Protein AF-A0A6L7LAM2-F1 (afdb_monomer_lite)

Sequence (110 aa):
MKSRQVGFVLMALIAVGIAGLLFRVFAAGSDEVILEGLVQVSPQASDRVLVEGNGFTTELQRLGDSEQGAWFVDDQPVFEPWLQQFWQGVDDLYDAQLISTNPANHERMG

pLDDT: mean 79.33, std 13.45, range [50.81, 95.44]

Radius of gyration: 27.42 Å; chains: 1; bounding box: 63×27×75 Å

Structure (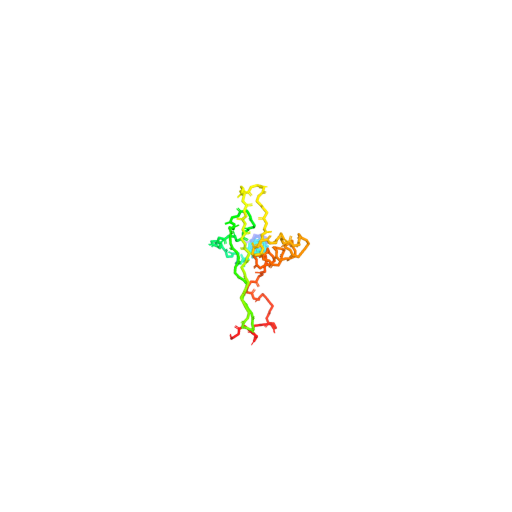mmCIF, N/CA/C/O backbone):
data_AF-A0A6L7LAM2-F1
#
_entry.id   AF-A0A6L7LAM2-F1
#
loop_
_atom_site.group_PDB
_atom_site.id
_atom_site.type_symbol
_atom_site.label_atom_id
_atom_site.label_alt_id
_atom_site.label_comp_id
_atom_site.label_asym_id
_atom_site.label_entity_id
_atom_site.label_seq_id
_atom_site.pdbx_PDB_ins_code
_atom_site.Cartn_x
_atom_site.Cartn_y
_atom_site.Cartn_z
_atom_site.occupancy
_atom_site.B_iso_or_equiv
_atom_site.auth_seq_id
_atom_site.auth_comp_id
_atom_site.auth_asym_id
_atom_site.auth_atom_id
_atom_site.pdbx_PDB_model_num
ATOM 1 N N . MET A 1 1 ? 43.068 2.457 -57.464 1.00 60.22 1 MET A N 1
ATOM 2 C CA . MET A 1 1 ? 41.972 2.483 -56.469 1.00 60.22 1 MET A CA 1
ATOM 3 C C . MET A 1 1 ? 42.574 2.588 -55.066 1.00 60.22 1 MET A C 1
ATOM 5 O O . MET A 1 1 ? 42.476 1.672 -54.269 1.00 60.22 1 MET A O 1
ATOM 9 N N . LYS A 1 2 ? 43.372 3.636 -54.820 1.00 64.44 2 LYS A N 1
ATOM 10 C CA . LYS A 1 2 ? 44.531 3.565 -53.912 1.00 64.44 2 LYS A CA 1
ATOM 11 C C . LYS A 1 2 ? 44.344 4.496 -52.707 1.00 64.44 2 LYS A C 1
ATOM 13 O O . LYS A 1 2 ? 44.203 5.701 -52.881 1.00 64.44 2 LYS A O 1
ATOM 18 N N . SER A 1 3 ? 44.366 3.934 -51.502 1.00 64.94 3 SER A N 1
ATOM 19 C CA . SER A 1 3 ? 44.415 4.602 -50.188 1.00 64.94 3 SER A CA 1
ATOM 20 C C . SER A 1 3 ? 43.213 5.477 -49.780 1.00 64.94 3 SER A C 1
ATOM 22 O O . SER A 1 3 ? 42.568 5.178 -48.779 1.00 64.94 3 SER A O 1
ATOM 24 N N . ARG A 1 4 ? 42.830 6.506 -50.550 1.00 73.81 4 ARG A N 1
ATOM 25 C CA . ARG A 1 4 ? 41.793 7.471 -50.113 1.00 73.81 4 ARG A CA 1
ATOM 26 C C . ARG A 1 4 ? 40.402 6.847 -49.984 1.00 73.81 4 ARG A C 1
ATOM 28 O O . ARG A 1 4 ? 39.717 7.099 -49.004 1.00 73.81 4 ARG A O 1
ATOM 35 N N . GLN A 1 5 ? 40.006 5.995 -50.932 1.00 77.94 5 GLN A N 1
ATOM 36 C CA . GLN A 1 5 ? 38.724 5.275 -50.871 1.00 77.94 5 GLN A CA 1
ATOM 37 C C . GLN A 1 5 ? 38.667 4.300 -49.688 1.00 77.94 5 GLN A C 1
ATOM 39 O O . GLN A 1 5 ? 37.637 4.199 -49.034 1.00 77.94 5 GLN A O 1
ATOM 44 N N . VAL A 1 6 ? 39.785 3.645 -49.364 1.00 82.12 6 VAL A N 1
ATOM 45 C CA . VAL A 1 6 ? 39.882 2.744 -48.206 1.00 82.12 6 VAL A CA 1
ATOM 46 C C . VAL A 1 6 ? 39.749 3.531 -46.900 1.00 82.12 6 VAL A C 1
ATOM 48 O O . VAL A 1 6 ? 39.035 3.094 -46.006 1.00 82.12 6 VAL A O 1
ATOM 51 N N . GLY A 1 7 ? 40.348 4.724 -46.815 1.00 81.38 7 GLY A N 1
ATOM 52 C CA . GLY A 1 7 ? 40.200 5.613 -45.658 1.00 81.38 7 GLY A CA 1
ATOM 53 C C . GLY A 1 7 ? 38.757 6.071 -45.422 1.00 81.38 7 GLY A C 1
ATOM 54 O O . GLY A 1 7 ? 38.294 6.056 -44.286 1.00 81.38 7 GLY A O 1
ATOM 55 N N . PHE A 1 8 ? 38.016 6.406 -46.484 1.00 89.56 8 PHE A N 1
ATOM 56 C CA . PHE A 1 8 ? 36.592 6.749 -46.364 1.00 89.56 8 PHE A CA 1
ATOM 57 C C . PHE A 1 8 ? 35.743 5.565 -45.894 1.00 89.56 8 PHE A C 1
ATOM 59 O O . PHE A 1 8 ? 34.887 5.739 -45.030 1.00 89.56 8 PHE A O 1
ATOM 66 N N . VAL A 1 9 ? 36.005 4.362 -46.412 1.00 88.81 9 VAL A N 1
ATOM 67 C CA . VAL A 1 9 ? 35.303 3.144 -45.976 1.00 88.81 9 VAL A CA 1
ATOM 68 C C . VAL A 1 9 ? 35.622 2.825 -44.513 1.00 88.81 9 VAL A C 1
ATOM 70 O O . VAL A 1 9 ? 34.717 2.505 -43.747 1.00 88.81 9 VAL A O 1
ATOM 73 N N . LEU A 1 10 ? 36.881 2.975 -44.097 1.00 90.25 10 LEU A N 1
ATOM 74 C CA . LEU A 1 10 ? 37.292 2.752 -42.711 1.00 90.25 10 LEU A CA 1
ATOM 75 C C . LEU A 1 10 ? 36.609 3.742 -41.754 1.00 90.25 10 LEU A C 1
ATOM 77 O O . LEU A 1 10 ? 36.082 3.333 -40.724 1.00 90.25 10 LEU A O 1
ATOM 81 N N . MET A 1 11 ? 36.560 5.027 -42.116 1.00 92.62 11 MET A N 1
ATOM 82 C CA . MET A 1 11 ? 35.877 6.052 -41.318 1.00 92.62 11 MET A CA 1
ATOM 83 C C . MET A 1 11 ? 34.372 5.796 -41.222 1.00 92.62 11 MET A C 1
ATOM 85 O O . MET A 1 11 ? 33.798 5.964 -40.149 1.00 92.62 11 MET A O 1
ATOM 89 N N . ALA A 1 12 ? 33.741 5.342 -42.307 1.00 94.25 12 ALA A N 1
ATOM 90 C CA . ALA A 1 12 ? 32.331 4.966 -42.290 1.00 94.25 12 ALA A CA 1
ATOM 91 C C . ALA A 1 12 ? 32.072 3.776 -41.349 1.00 94.25 12 ALA A C 1
ATOM 93 O O . ALA A 1 12 ? 31.133 3.819 -40.558 1.00 94.25 12 ALA A O 1
ATOM 94 N N . LEU A 1 13 ? 32.928 2.749 -41.371 1.00 93.31 13 LEU A N 1
ATOM 95 C CA . LEU A 1 13 ? 32.805 1.593 -40.475 1.00 93.31 13 LEU A CA 1
ATOM 96 C C . LEU A 1 13 ? 32.996 1.972 -39.003 1.00 93.31 13 LEU A C 1
ATOM 98 O O . LEU A 1 13 ? 32.230 1.520 -38.153 1.00 93.31 13 LEU A O 1
ATOM 102 N N . ILE A 1 14 ? 33.971 2.832 -38.701 1.00 93.44 14 ILE A N 1
ATOM 103 C CA . ILE A 1 14 ? 34.188 3.346 -37.341 1.00 93.44 14 ILE A CA 1
ATOM 104 C C . ILE A 1 14 ? 32.970 4.151 -36.877 1.00 93.44 14 ILE A C 1
ATOM 106 O O . ILE A 1 14 ? 32.490 3.942 -35.765 1.00 93.44 14 ILE A O 1
ATOM 110 N N . ALA A 1 15 ? 32.431 5.025 -37.731 1.00 95.44 15 ALA A N 1
ATOM 111 C CA . ALA A 1 15 ? 31.254 5.825 -37.405 1.00 95.44 15 ALA A CA 1
ATOM 112 C C . ALA A 1 15 ? 30.023 4.951 -37.121 1.00 95.44 15 ALA A C 1
ATOM 114 O O . A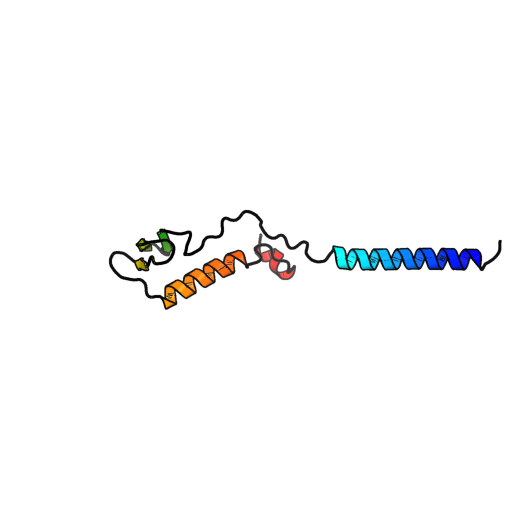LA A 1 15 ? 29.325 5.189 -36.137 1.00 95.44 15 ALA A O 1
ATOM 115 N N . VAL A 1 16 ? 29.788 3.907 -37.924 1.00 94.75 16 VAL A N 1
ATOM 116 C CA . VAL A 1 16 ? 28.699 2.942 -37.691 1.00 94.75 16 VAL A CA 1
ATOM 117 C C . VAL A 1 16 ? 28.914 2.172 -36.386 1.00 94.75 16 VAL A C 1
ATOM 119 O O . VAL A 1 16 ? 27.967 1.996 -35.622 1.00 94.75 16 VAL A O 1
ATOM 122 N N . GLY A 1 17 ? 30.152 1.765 -36.089 1.00 92.25 17 GLY A N 1
ATOM 123 C CA . GLY A 1 17 ? 30.490 1.090 -34.833 1.00 92.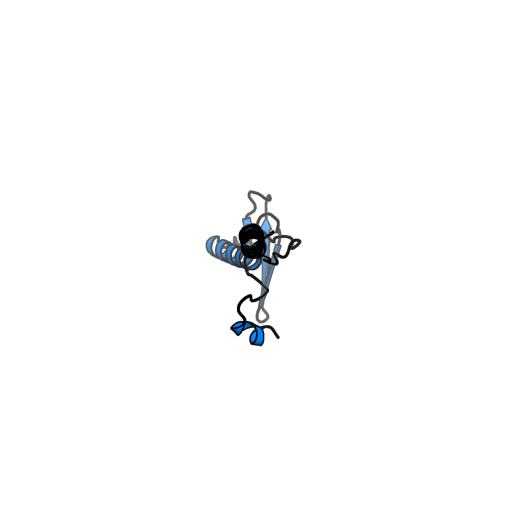25 17 GLY A CA 1
ATOM 124 C C . GLY A 1 17 ? 30.231 1.962 -33.602 1.00 92.25 17 GLY A C 1
ATOM 125 O O . GLY A 1 17 ? 29.617 1.503 -32.640 1.00 92.25 17 GLY A O 1
ATOM 126 N N . ILE A 1 18 ? 30.634 3.235 -33.650 1.00 94.75 18 ILE A N 1
ATOM 127 C CA . ILE A 1 18 ? 30.383 4.201 -32.569 1.00 94.75 18 ILE A CA 1
ATOM 128 C C . ILE A 1 18 ? 28.882 4.478 -32.434 1.00 94.75 18 ILE A C 1
ATOM 130 O O . ILE A 1 18 ? 28.362 4.452 -31.322 1.00 94.75 18 ILE A O 1
ATOM 134 N N . ALA A 1 19 ? 28.171 4.689 -33.544 1.00 93.75 19 ALA A N 1
ATOM 135 C CA . ALA A 1 19 ? 26.728 4.919 -33.529 1.00 93.75 19 ALA A CA 1
ATOM 136 C C . ALA A 1 19 ? 25.965 3.726 -32.934 1.00 93.75 19 ALA A C 1
ATOM 138 O O . ALA A 1 19 ? 25.071 3.921 -32.115 1.00 93.75 19 ALA A O 1
ATOM 139 N N . GLY A 1 20 ? 26.355 2.495 -33.279 1.00 89.69 20 GLY A N 1
ATOM 140 C CA . GLY A 1 20 ? 25.773 1.282 -32.704 1.00 89.69 20 GLY A CA 1
ATOM 141 C C . GLY A 1 20 ? 26.055 1.135 -31.208 1.00 89.69 20 GLY A C 1
ATOM 142 O O . GLY A 1 20 ? 25.178 0.716 -30.456 1.00 89.69 20 GLY A O 1
ATOM 143 N N . LEU A 1 21 ? 27.250 1.522 -30.751 1.00 87.31 21 LEU A N 1
ATOM 144 C CA . LEU A 1 21 ? 27.609 1.468 -29.333 1.00 87.31 21 LEU A CA 1
ATOM 145 C C . LEU A 1 21 ? 26.852 2.523 -28.520 1.00 87.31 21 LEU A C 1
ATOM 147 O O . LEU A 1 21 ? 26.324 2.203 -27.459 1.00 87.31 21 LEU A O 1
ATOM 151 N N . LEU A 1 22 ? 26.723 3.742 -29.049 1.00 87.38 22 LEU A N 1
ATOM 152 C CA . LEU A 1 22 ? 25.883 4.785 -28.460 1.00 87.38 22 LEU A CA 1
ATOM 153 C C . LEU A 1 22 ? 24.417 4.350 -28.407 1.00 87.38 22 LEU A C 1
ATOM 155 O O . LEU A 1 22 ? 23.800 4.432 -27.350 1.00 87.38 22 LEU A O 1
ATOM 159 N N . PHE A 1 23 ? 23.882 3.813 -29.507 1.00 86.44 23 PHE A N 1
ATOM 160 C CA . PHE A 1 23 ? 22.518 3.290 -29.551 1.00 86.44 23 PHE A CA 1
ATOM 161 C C . PHE A 1 23 ? 22.302 2.191 -28.508 1.00 86.44 23 PHE A C 1
ATOM 163 O O . PHE A 1 23 ? 21.306 2.217 -27.798 1.00 86.44 23 PHE A O 1
ATOM 170 N N . ARG A 1 24 ? 23.259 1.268 -28.353 1.00 80.31 24 ARG A N 1
ATOM 171 C CA . ARG A 1 24 ? 23.197 0.214 -27.334 1.00 80.31 24 ARG A CA 1
ATOM 172 C C . ARG A 1 24 ? 23.189 0.773 -25.912 1.00 80.31 24 ARG A C 1
ATOM 174 O O . ARG A 1 24 ? 22.470 0.239 -25.081 1.00 80.31 24 ARG A O 1
ATOM 181 N N . VAL A 1 25 ? 23.970 1.814 -25.624 1.00 80.00 25 VAL A N 1
ATOM 182 C CA . VAL A 1 25 ? 23.990 2.449 -24.294 1.00 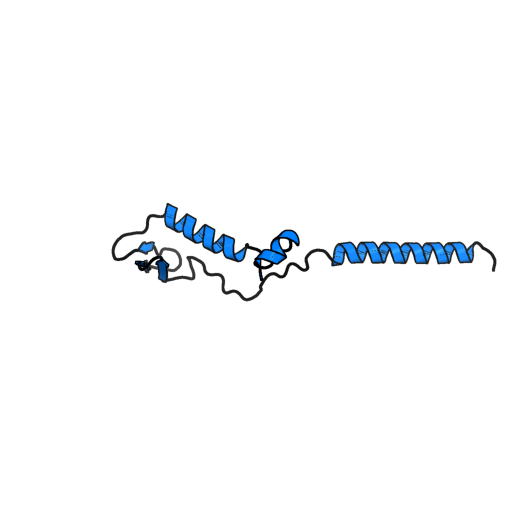80.00 25 VAL A CA 1
ATOM 183 C C . VAL A 1 25 ? 22.654 3.127 -23.987 1.00 80.00 25 VAL A C 1
ATOM 185 O O . VAL A 1 25 ? 22.159 2.986 -22.876 1.00 80.00 25 VAL A O 1
ATOM 188 N N . PHE A 1 26 ? 22.037 3.798 -24.965 1.00 75.75 26 PHE A N 1
ATOM 189 C CA . PHE A 1 26 ? 20.701 4.380 -24.787 1.00 75.75 26 PHE A CA 1
ATOM 190 C C . PHE A 1 26 ? 19.593 3.319 -24.713 1.00 75.75 26 PHE A C 1
ATOM 192 O O . PHE A 1 26 ? 18.674 3.466 -23.919 1.00 75.75 26 PHE A O 1
ATOM 199 N N . ALA A 1 27 ? 19.685 2.245 -25.501 1.00 69.19 27 ALA A N 1
ATOM 200 C CA . ALA A 1 27 ? 18.704 1.159 -25.508 1.00 69.19 27 ALA A CA 1
ATOM 201 C C . ALA A 1 27 ? 18.804 0.240 -24.278 1.00 69.19 27 ALA A C 1
ATOM 203 O O . ALA A 1 27 ? 17.827 -0.406 -23.932 1.00 69.19 27 ALA A O 1
ATOM 204 N N . ALA A 1 28 ? 19.966 0.175 -23.620 1.00 65.12 28 ALA A N 1
ATOM 205 C CA . ALA A 1 28 ? 20.150 -0.549 -22.360 1.00 65.12 28 ALA A CA 1
ATOM 206 C C . ALA A 1 28 ? 19.689 0.254 -21.126 1.00 65.12 28 ALA A C 1
ATOM 208 O O . ALA A 1 28 ? 19.844 -0.210 -19.997 1.00 65.12 28 ALA A O 1
ATOM 209 N N . GLY A 1 29 ? 19.159 1.466 -21.322 1.00 51.44 29 GLY A N 1
ATOM 210 C CA . GLY A 1 29 ? 18.477 2.206 -20.271 1.00 51.44 29 GLY A CA 1
ATOM 211 C C . GLY A 1 29 ? 17.142 1.538 -19.953 1.00 51.44 29 GLY A C 1
ATOM 212 O O . GLY A 1 29 ? 16.278 1.480 -20.818 1.00 51.44 29 GLY A O 1
ATOM 213 N N . SER A 1 30 ? 17.021 1.058 -18.714 1.00 51.72 30 SER A N 1
ATOM 214 C CA . SER A 1 30 ? 15.809 0.546 -18.065 1.00 51.72 30 SER A CA 1
ATOM 215 C C . SER A 1 30 ? 15.173 -0.718 -18.660 1.00 51.72 30 SER A C 1
ATOM 217 O O . SER A 1 30 ? 13.984 -0.717 -18.965 1.00 51.72 30 SER A O 1
ATOM 219 N N . ASP A 1 31 ? 15.892 -1.848 -18.644 1.00 51.53 31 ASP A N 1
ATOM 220 C CA . ASP A 1 31 ? 15.236 -3.133 -18.311 1.00 51.53 31 ASP A CA 1
ATOM 221 C C . ASP A 1 31 ? 14.906 -3.124 -16.804 1.00 51.53 31 ASP A C 1
ATOM 223 O O . ASP A 1 31 ? 15.373 -3.935 -16.002 1.00 51.53 31 ASP A O 1
ATOM 227 N N . GLU A 1 32 ? 14.167 -2.105 -16.380 1.00 52.41 32 GLU A N 1
ATOM 228 C CA . GLU A 1 32 ? 13.597 -2.056 -15.052 1.00 52.41 32 GLU A CA 1
ATOM 229 C C . GLU A 1 32 ? 12.393 -2.982 -15.134 1.00 52.41 32 GLU A C 1
ATOM 231 O O . GLU A 1 32 ? 11.412 -2.690 -15.816 1.00 52.41 32 GLU A O 1
ATOM 236 N N . VAL A 1 33 ? 12.524 -4.172 -14.546 1.00 50.81 33 VAL A N 1
ATOM 237 C CA . VAL A 1 33 ? 11.428 -5.138 -14.447 1.00 50.81 33 VAL A CA 1
ATOM 238 C C . VAL A 1 33 ? 10.403 -4.540 -13.489 1.00 50.81 33 VAL A C 1
ATOM 240 O O . VAL A 1 33 ? 10.386 -4.845 -12.298 1.00 50.81 33 VAL A O 1
ATOM 243 N N . ILE A 1 34 ? 9.585 -3.626 -14.004 1.00 54.31 34 ILE A N 1
ATOM 244 C CA . ILE A 1 34 ? 8.392 -3.150 -13.325 1.00 54.31 34 ILE A CA 1
ATOM 245 C C . ILE A 1 34 ? 7.408 -4.312 -13.404 1.00 54.31 34 ILE A C 1
ATOM 247 O O . ILE A 1 34 ? 7.055 -4.784 -14.485 1.00 54.31 34 ILE A O 1
ATOM 251 N N . LEU A 1 35 ? 7.022 -4.833 -12.244 1.00 53.81 35 LEU A N 1
ATOM 252 C CA . LEU A 1 35 ? 6.020 -5.885 -12.135 1.00 53.81 35 LEU A CA 1
ATOM 253 C C . LEU A 1 35 ? 4.654 -5.306 -12.530 1.00 53.81 35 LEU A C 1
ATOM 255 O O . LEU A 1 35 ? 3.891 -4.834 -11.690 1.00 53.81 35 LEU A O 1
ATOM 259 N N . GLU A 1 36 ? 4.346 -5.318 -13.825 1.00 52.31 36 GLU A N 1
ATOM 260 C CA . GLU A 1 36 ? 3.032 -4.940 -14.338 1.00 52.31 36 GLU A CA 1
ATOM 261 C C . GLU A 1 36 ? 1.998 -6.020 -13.971 1.00 52.31 36 GLU A C 1
ATOM 263 O O . GLU A 1 36 ? 2.180 -7.204 -14.259 1.00 52.31 36 GLU A O 1
ATOM 268 N N . GLY A 1 37 ? 0.899 -5.619 -13.322 1.00 55.69 37 GLY A N 1
ATOM 269 C CA . GLY A 1 37 ? -0.221 -6.511 -12.987 1.00 55.69 37 GLY A CA 1
ATOM 270 C C . GLY A 1 37 ? -0.448 -6.779 -11.497 1.00 55.69 37 GLY A C 1
ATOM 271 O O . GLY A 1 37 ? -1.379 -7.509 -11.154 1.00 55.69 37 GLY A O 1
ATOM 272 N N . LEU A 1 38 ? 0.333 -6.174 -10.599 1.00 58.81 38 LEU A N 1
ATOM 273 C CA . LEU A 1 38 ? -0.066 -6.074 -9.196 1.00 58.81 38 LEU A CA 1
ATOM 274 C C . LEU A 1 38 ? -1.264 -5.120 -9.099 1.00 58.81 38 LEU A C 1
ATOM 276 O O . LEU A 1 38 ? -1.161 -3.945 -9.445 1.00 58.81 38 LEU A O 1
ATOM 280 N N . VAL A 1 39 ? -2.412 -5.623 -8.636 1.00 66.62 39 VAL A N 1
ATOM 281 C CA . VAL A 1 39 ? -3.513 -4.752 -8.208 1.00 66.62 39 VAL A CA 1
ATOM 282 C C . VAL A 1 39 ? -2.976 -3.930 -7.040 1.00 66.62 39 VAL A C 1
ATOM 284 O O . VAL A 1 39 ? -2.684 -4.485 -5.979 1.00 66.62 39 VAL A O 1
ATOM 287 N N . GLN A 1 40 ? -2.775 -2.632 -7.269 1.00 68.88 40 GLN A N 1
ATOM 288 C CA . GLN A 1 40 ? -2.291 -1.714 -6.246 1.00 68.88 40 GLN A CA 1
ATOM 289 C C . GLN A 1 40 ? -3.321 -1.650 -5.119 1.00 68.88 40 GLN A C 1
ATOM 291 O O . GLN A 1 40 ? -4.467 -1.243 -5.319 1.00 68.88 40 GLN A O 1
ATOM 296 N N . VAL A 1 41 ? -2.915 -2.097 -3.937 1.00 81.31 41 VAL A N 1
ATOM 297 C CA . VAL A 1 41 ? -3.701 -1.984 -2.718 1.00 81.31 41 VAL A CA 1
ATOM 298 C C . VAL A 1 41 ? -3.621 -0.526 -2.286 1.00 81.31 41 VAL A C 1
ATOM 300 O O . VAL A 1 41 ? -2.551 -0.027 -1.953 1.00 81.31 41 VAL A O 1
ATOM 303 N N . SER A 1 42 ? -4.760 0.160 -2.313 1.00 82.25 42 SER A N 1
ATOM 304 C CA . SER A 1 42 ? -4.875 1.564 -1.924 1.00 82.25 42 SER A CA 1
ATOM 305 C C . SER A 1 42 ? -5.968 1.748 -0.871 1.00 82.25 42 SER A C 1
ATOM 307 O O . SER A 1 42 ? -6.900 0.933 -0.799 1.00 82.25 42 SER A O 1
ATOM 309 N N . PRO A 1 43 ? -5.915 2.829 -0.074 1.00 83.12 43 PRO A N 1
ATOM 310 C CA . PRO A 1 43 ? -6.965 3.138 0.891 1.00 83.12 43 PRO A CA 1
ATOM 311 C C . PRO A 1 43 ? -8.346 3.316 0.245 1.00 83.12 43 PRO A C 1
ATOM 313 O O . PRO A 1 43 ? -9.356 3.026 0.881 1.00 83.12 43 PRO A O 1
ATOM 316 N N . GLN A 1 44 ? -8.413 3.778 -1.008 1.00 82.94 44 GLN A N 1
ATOM 317 C CA . GLN A 1 44 ? -9.675 3.990 -1.725 1.00 82.94 44 GLN A CA 1
ATOM 318 C C . GLN A 1 44 ? -10.277 2.687 -2.258 1.00 82.94 44 GLN A C 1
ATOM 320 O O . GLN A 1 44 ? -11.498 2.593 -2.354 1.00 82.94 44 GLN A O 1
ATOM 325 N N . ALA A 1 45 ? -9.435 1.703 -2.585 1.00 82.06 45 ALA A N 1
ATOM 326 C CA . ALA A 1 45 ? -9.842 0.399 -3.109 1.00 82.06 45 ALA A CA 1
ATOM 327 C C . ALA A 1 45 ? -10.014 -0.678 -2.021 1.00 82.06 45 ALA A C 1
ATOM 329 O O . ALA A 1 45 ? -10.343 -1.819 -2.344 1.00 82.06 45 ALA A O 1
ATOM 330 N N . SER A 1 46 ? -9.772 -0.336 -0.750 1.00 86.62 46 SER A N 1
ATOM 331 C CA . SER A 1 46 ? -9.800 -1.275 0.373 1.00 86.62 46 SER A CA 1
ATOM 332 C C . SER A 1 46 ? -10.903 -0.926 1.369 1.00 86.62 46 SER A C 1
ATOM 334 O O . SER A 1 46 ? -10.945 0.187 1.891 1.00 86.62 46 SER A O 1
ATOM 336 N N . ASP A 1 47 ? -11.736 -1.914 1.696 1.00 89.06 47 ASP A N 1
ATOM 337 C CA . ASP A 1 47 ? -12.795 -1.778 2.709 1.00 89.06 47 ASP A CA 1
ATOM 338 C C . ASP A 1 47 ? -12.407 -2.392 4.063 1.00 89.06 47 ASP A C 1
ATOM 340 O O . ASP A 1 47 ? -13.005 -2.088 5.096 1.00 89.06 47 ASP A O 1
ATOM 344 N N . ARG A 1 48 ? -11.406 -3.281 4.071 1.00 90.06 48 ARG A N 1
ATOM 345 C CA . ARG A 1 48 ? -10.989 -4.043 5.252 1.00 90.06 48 ARG A CA 1
ATOM 346 C C . ARG A 1 48 ? -9.496 -4.346 5.213 1.00 90.06 48 ARG A C 1
ATOM 348 O O . ARG A 1 48 ? -8.986 -4.787 4.186 1.00 90.06 48 ARG A O 1
ATOM 355 N N . VAL A 1 49 ? -8.822 -4.177 6.348 1.00 90.94 49 VAL A N 1
ATOM 356 C CA . VAL A 1 49 ? -7.418 -4.567 6.550 1.00 90.94 49 VAL A CA 1
ATOM 357 C C . VAL A 1 49 ? -7.331 -5.453 7.787 1.00 90.94 49 VAL A C 1
ATOM 359 O O . VAL A 1 49 ? -7.810 -5.083 8.855 1.00 90.94 49 VAL A O 1
ATOM 362 N N . LEU A 1 50 ? -6.717 -6.626 7.648 1.00 92.50 50 LEU A N 1
ATOM 363 C CA . LEU A 1 50 ? -6.440 -7.531 8.760 1.00 92.50 50 LEU A CA 1
ATOM 364 C C . LEU A 1 50 ? -4.954 -7.439 9.110 1.00 92.50 50 LEU A C 1
ATOM 366 O O . LEU A 1 50 ? -4.100 -7.663 8.255 1.00 92.50 50 LEU A O 1
ATOM 370 N N . VAL A 1 51 ? -4.650 -7.104 10.359 1.00 89.19 51 VAL A N 1
ATOM 371 C CA . VAL A 1 51 ? -3.287 -7.010 10.884 1.00 89.19 51 VAL A CA 1
ATOM 372 C C . VAL A 1 51 ? -3.063 -8.185 11.824 1.00 89.19 51 VAL A C 1
ATOM 374 O O . VAL A 1 51 ? -3.691 -8.265 12.879 1.00 89.19 51 VAL A O 1
ATOM 377 N N .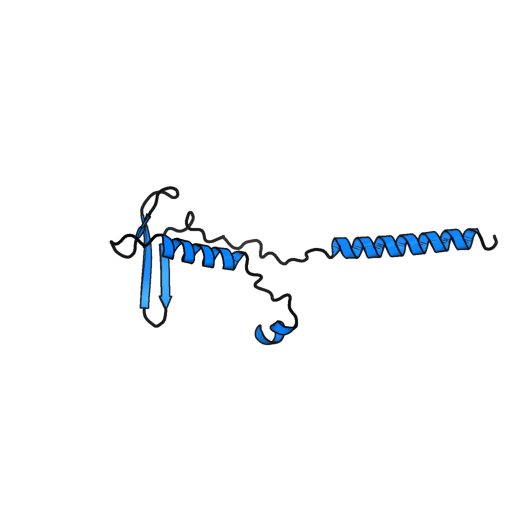 GLU A 1 52 ? -2.167 -9.094 11.446 1.00 92.25 52 GLU A N 1
ATOM 378 C CA . GLU A 1 52 ? -1.813 -10.276 12.236 1.00 92.25 52 GLU A CA 1
ATOM 379 C C . GLU A 1 52 ? -0.337 -10.232 12.642 1.00 92.25 52 GLU A C 1
ATOM 381 O O . GLU A 1 52 ? 0.545 -10.001 11.814 1.00 92.25 52 GLU A O 1
ATOM 386 N N . GLY A 1 53 ? -0.042 -10.474 13.920 1.00 88.00 53 GLY A N 1
ATOM 387 C CA . GLY A 1 53 ? 1.333 -10.526 14.411 1.00 88.00 53 GLY A CA 1
ATOM 388 C C . GLY A 1 53 ? 1.447 -11.100 15.818 1.00 88.00 53 GLY A C 1
ATOM 389 O O . GLY A 1 53 ? 0.678 -10.747 16.705 1.00 88.00 53 GLY A O 1
ATOM 390 N N . ASN A 1 54 ? 2.428 -11.982 16.047 1.00 86.56 54 ASN A N 1
ATOM 391 C CA . ASN A 1 54 ? 2.765 -12.545 17.367 1.00 86.56 54 ASN A CA 1
ATOM 392 C C . ASN A 1 54 ? 1.566 -13.106 18.167 1.00 86.56 54 ASN A C 1
ATOM 394 O O . ASN A 1 54 ? 1.536 -13.009 19.392 1.00 86.56 54 ASN A O 1
ATOM 398 N N . GLY A 1 55 ? 0.58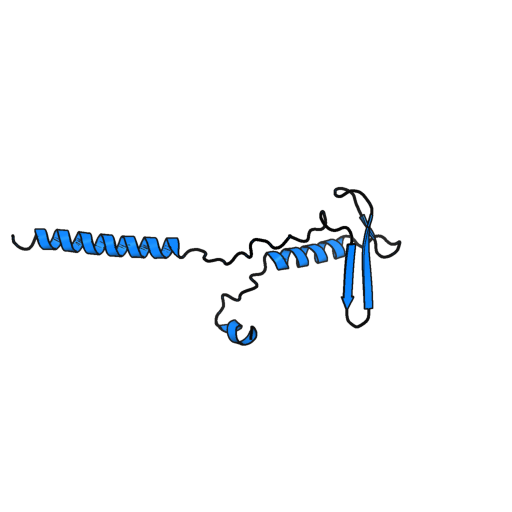1 -13.693 17.479 1.00 89.44 55 GLY A N 1
ATOM 399 C CA . GLY A 1 55 ? -0.632 -14.246 18.097 1.00 89.44 55 GLY A CA 1
ATOM 400 C C . GLY A 1 55 ? -1.746 -13.228 18.368 1.00 89.44 55 GLY A C 1
ATOM 401 O O . GLY A 1 55 ? -2.761 -13.595 18.953 1.00 89.44 55 GLY A O 1
ATOM 402 N N . PHE A 1 56 ? -1.578 -11.978 17.938 1.00 87.00 56 PHE A N 1
ATOM 403 C CA . PHE A 1 56 ? -2.612 -10.951 17.949 1.00 87.00 56 PHE A CA 1
ATOM 404 C C . PHE A 1 56 ? -3.150 -10.735 16.539 1.00 87.00 56 PHE A C 1
ATOM 406 O O . PHE A 1 56 ? -2.389 -10.722 15.571 1.00 87.00 56 PHE A O 1
ATOM 413 N N . THR A 1 57 ? -4.458 -10.521 16.457 1.00 90.81 57 THR A N 1
ATOM 414 C CA . THR A 1 57 ? -5.159 -10.180 15.224 1.00 90.81 57 THR A CA 1
ATOM 415 C C . THR A 1 57 ? -6.028 -8.962 15.500 1.00 90.81 57 THR A C 1
ATOM 417 O O . THR A 1 57 ? -6.786 -8.945 16.470 1.00 90.81 57 THR A O 1
ATOM 420 N N . THR A 1 58 ? -5.915 -7.949 14.651 1.00 91.44 58 THR A N 1
ATOM 421 C CA . THR A 1 58 ? -6.738 -6.740 14.683 1.00 91.44 58 THR A CA 1
ATOM 422 C C . THR A 1 58 ? -7.296 -6.480 13.298 1.00 91.44 58 THR A C 1
ATOM 424 O O . THR A 1 58 ? -6.626 -6.691 12.291 1.00 91.44 58 THR A O 1
ATOM 427 N N . GLU A 1 59 ? -8.531 -6.007 13.252 1.00 93.38 59 GLU A N 1
ATOM 428 C CA . GLU A 1 59 ? -9.230 -5.693 12.021 1.00 93.38 59 GLU A CA 1
ATOM 429 C C . GLU A 1 59 ? -9.513 -4.197 11.944 1.00 93.38 59 GLU A C 1
ATOM 431 O O . GLU A 1 59 ? -10.060 -3.613 12.879 1.00 93.38 59 GLU A O 1
ATOM 436 N N . LEU A 1 60 ? -9.156 -3.597 10.813 1.00 92.88 60 LEU A N 1
ATOM 437 C CA . LEU A 1 60 ? -9.582 -2.263 10.444 1.00 92.88 60 LEU A CA 1
ATOM 438 C C . LEU A 1 60 ? -10.705 -2.390 9.419 1.00 92.88 60 LEU A C 1
ATOM 440 O O . LEU A 1 60 ? -10.540 -3.057 8.393 1.00 92.88 60 LEU A O 1
ATOM 444 N N . GLN A 1 61 ? -11.821 -1.723 9.678 1.00 93.25 61 GLN A N 1
ATOM 445 C CA . GLN A 1 61 ? -12.944 -1.621 8.754 1.00 93.25 61 GLN A CA 1
ATOM 446 C C . GLN A 1 61 ? -13.114 -0.181 8.309 1.00 93.25 61 GLN A C 1
ATOM 448 O O . GLN A 1 61 ? -13.050 0.752 9.113 1.00 93.25 61 GLN A O 1
ATOM 453 N N . ARG A 1 62 ? -13.365 -0.002 7.019 1.00 90.25 62 ARG A N 1
ATOM 454 C CA . ARG A 1 62 ? -13.718 1.290 6.464 1.00 90.25 62 ARG A CA 1
ATOM 455 C C . ARG A 1 62 ? -15.233 1.411 6.403 1.00 90.25 62 ARG A C 1
ATOM 457 O O . ARG A 1 62 ? -15.910 0.568 5.822 1.00 90.25 62 ARG A O 1
ATOM 464 N N . LEU A 1 63 ? -15.768 2.471 6.997 1.00 86.44 63 LEU A N 1
ATOM 465 C CA . LEU A 1 63 ? -17.197 2.771 6.970 1.00 86.44 63 LEU A CA 1
ATOM 466 C C . LEU A 1 63 ? -17.428 4.080 6.217 1.00 86.44 63 LEU A C 1
ATOM 468 O O . LEU A 1 63 ? -16.867 5.114 6.579 1.00 86.44 63 LEU A O 1
ATOM 472 N N . GLY A 1 64 ? -18.274 4.037 5.186 1.00 79.50 64 GLY A N 1
ATOM 473 C CA . GLY A 1 64 ? -18.618 5.180 4.335 1.00 79.50 64 GLY A CA 1
ATOM 474 C C . GLY A 1 64 ? -18.236 4.976 2.865 1.00 79.50 64 GLY A C 1
ATOM 475 O O . GLY A 1 64 ? -17.850 3.889 2.456 1.00 79.50 64 GLY A O 1
ATOM 476 N N . ASP A 1 65 ? -18.389 6.028 2.065 1.00 71.75 65 ASP A N 1
ATOM 477 C CA . ASP A 1 65 ? -18.055 6.062 0.633 1.00 71.75 65 ASP A CA 1
ATOM 478 C C . ASP A 1 65 ? -16.531 5.978 0.400 1.00 71.75 65 ASP A C 1
ATOM 480 O O . ASP A 1 65 ? -15.744 6.483 1.199 1.00 71.75 65 ASP A O 1
ATOM 484 N N . SER A 1 66 ? -16.117 5.413 -0.734 1.00 63.56 66 SER A N 1
ATOM 485 C CA . SER A 1 66 ? -14.775 5.513 -1.323 1.00 63.56 66 SER A CA 1
ATOM 486 C C . SER A 1 66 ? -14.060 6.877 -1.218 1.00 63.56 66 SER A C 1
ATOM 488 O O . SER A 1 66 ? -12.829 6.882 -1.136 1.00 63.56 66 SER A O 1
ATOM 490 N N . GLU A 1 67 ? -14.765 8.010 -1.139 1.00 66.00 67 GLU A N 1
ATOM 491 C CA . GLU A 1 67 ? -14.164 9.349 -0.982 1.00 66.00 67 GLU A CA 1
ATOM 492 C C . GLU A 1 67 ? -14.192 9.907 0.454 1.00 66.00 67 GLU A C 1
ATOM 494 O O . GLU A 1 67 ? -13.411 10.798 0.782 1.00 66.00 67 GLU A O 1
ATOM 499 N N . GLN A 1 68 ? -15.077 9.410 1.325 1.00 69.31 68 GLN A N 1
ATOM 500 C CA . GLN A 1 68 ? -15.368 10.017 2.642 1.00 69.31 68 GLN A CA 1
ATOM 501 C C . GLN A 1 68 ? -15.366 9.003 3.797 1.00 69.31 68 GLN A C 1
ATOM 503 O O . GLN A 1 68 ? -15.679 9.351 4.936 1.00 69.31 68 GLN A O 1
ATOM 508 N N . GLY A 1 69 ? -15.046 7.741 3.512 1.00 77.56 69 GLY A N 1
ATOM 509 C CA . GLY A 1 69 ? -15.072 6.661 4.484 1.00 77.56 69 GLY A CA 1
ATOM 510 C C . GLY A 1 69 ? -13.946 6.778 5.501 1.00 77.56 69 GLY A C 1
ATOM 511 O O . GLY A 1 69 ? -12.787 6.958 5.123 1.00 77.56 69 GLY A O 1
ATOM 512 N N . ALA A 1 70 ? -14.299 6.639 6.776 1.00 87.56 70 ALA A N 1
ATOM 513 C CA . ALA A 1 70 ? -13.366 6.651 7.895 1.00 87.56 70 ALA A CA 1
ATOM 514 C C . ALA A 1 70 ? -13.018 5.221 8.322 1.00 87.56 70 ALA A C 1
ATOM 516 O O . ALA A 1 70 ? -13.824 4.299 8.176 1.00 87.56 70 ALA A O 1
ATOM 517 N N . TRP A 1 71 ? -11.807 5.047 8.843 1.00 92.19 71 TRP A N 1
ATOM 518 C CA . TRP A 1 71 ? -11.309 3.759 9.310 1.00 92.19 71 TRP A CA 1
ATOM 519 C C . TRP A 1 71 ? -11.574 3.580 10.799 1.00 92.19 71 TRP A C 1
ATOM 521 O O . TRP A 1 71 ? -11.336 4.490 11.596 1.00 92.19 71 TRP A O 1
ATOM 531 N N . PHE A 1 72 ? -12.025 2.387 11.164 1.00 92.50 72 PHE A N 1
ATOM 532 C CA . PHE A 1 72 ? -12.370 2.006 12.525 1.00 92.50 72 PHE A CA 1
ATOM 533 C C . PHE A 1 72 ? -11.683 0.701 12.905 1.00 92.50 72 PHE A C 1
ATOM 535 O O . PHE A 1 72 ? -11.525 -0.188 12.071 1.00 92.50 72 PHE A O 1
ATOM 542 N N . VAL A 1 73 ? -11.298 0.594 14.173 1.00 92.25 73 VAL A N 1
ATOM 543 C CA . VAL A 1 73 ? -10.991 -0.678 14.833 1.00 92.25 73 VAL A CA 1
ATOM 544 C C . VAL A 1 73 ? -12.081 -0.887 15.866 1.00 92.25 73 VAL A C 1
ATOM 546 O O . VAL A 1 73 ? -12.270 -0.037 16.740 1.00 92.25 73 VAL A O 1
ATOM 549 N N . ASP A 1 74 ? -12.818 -1.985 15.733 1.00 87.69 74 ASP A N 1
ATOM 550 C CA . ASP A 1 74 ? -14.081 -2.190 16.442 1.00 87.69 74 ASP A CA 1
ATOM 551 C C . ASP A 1 74 ? -15.003 -0.962 16.249 1.00 87.69 74 ASP A C 1
ATOM 553 O O . ASP A 1 74 ? -15.355 -0.630 15.119 1.00 87.69 74 ASP A O 1
ATOM 557 N N . ASP A 1 75 ? -15.329 -0.233 17.321 1.00 88.81 75 ASP A N 1
ATOM 558 C CA . ASP A 1 75 ? -16.172 0.973 17.298 1.00 88.81 75 ASP A CA 1
ATOM 559 C C . ASP A 1 75 ? -15.377 2.278 17.507 1.00 88.81 75 ASP A C 1
ATOM 561 O O . ASP A 1 75 ? -15.947 3.318 17.856 1.00 88.81 75 ASP A O 1
ATOM 565 N N . GLN A 1 76 ? -14.047 2.243 17.385 1.00 90.44 76 GLN A N 1
ATOM 566 C CA . GLN A 1 76 ? -13.181 3.400 17.629 1.00 90.44 76 GLN A CA 1
ATOM 567 C C . GLN A 1 76 ? -12.526 3.887 16.334 1.00 90.44 76 GLN A C 1
ATOM 569 O O . GLN A 1 76 ? -11.979 3.073 15.586 1.00 90.44 76 GLN A O 1
ATOM 574 N N . PRO A 1 77 ? -12.539 5.205 16.058 1.00 91.75 77 PRO A N 1
ATOM 575 C CA . PRO A 1 77 ? -11.868 5.741 14.886 1.00 91.75 77 PRO A CA 1
ATOM 576 C C . PRO A 1 77 ? -10.359 5.526 15.003 1.00 91.75 77 PRO A C 1
ATOM 578 O O . PRO A 1 77 ? -9.758 5.739 16.062 1.00 91.75 77 PRO A O 1
ATOM 581 N N . VAL A 1 78 ? -9.741 5.125 13.899 1.00 91.94 78 VAL A N 1
ATOM 582 C CA . VAL A 1 78 ? -8.290 4.966 13.821 1.00 91.94 78 VAL A CA 1
ATOM 583 C C . VAL A 1 78 ? -7.621 6.335 13.909 1.00 91.94 78 VAL A C 1
ATOM 585 O O . VAL A 1 78 ? -8.104 7.335 13.378 1.00 91.94 78 VAL A O 1
ATOM 588 N N . PHE A 1 79 ? -6.476 6.385 14.586 1.00 92.12 79 PHE A N 1
ATOM 589 C CA . PHE A 1 79 ? -5.667 7.592 14.632 1.00 92.12 79 PHE A CA 1
ATOM 590 C C . PHE A 1 79 ? -5.018 7.853 13.268 1.00 92.12 79 PHE A C 1
ATOM 592 O O . PHE A 1 79 ? -4.098 7.143 12.858 1.00 92.12 79 PHE A O 1
ATOM 599 N N . GLU A 1 80 ? -5.491 8.900 12.598 1.00 89.75 80 GLU A N 1
ATOM 600 C CA . GLU A 1 80 ? -5.145 9.241 11.216 1.00 89.75 80 GLU A CA 1
ATOM 601 C C . GLU A 1 80 ? -3.628 9.262 10.920 1.00 89.75 80 GLU A C 1
ATOM 603 O O . GLU A 1 80 ? -3.219 8.667 9.924 1.00 89.75 80 GLU A O 1
ATOM 608 N N . PRO A 1 81 ? -2.744 9.821 11.775 1.00 92.69 81 PRO A N 1
ATOM 609 C CA . PRO A 1 81 ? -1.302 9.774 11.512 1.00 92.69 81 PRO A CA 1
ATOM 610 C C . PRO A 1 81 ? -0.700 8.364 11.401 1.00 92.69 81 PRO A C 1
ATOM 612 O O . PRO A 1 81 ? 0.202 8.157 10.593 1.00 92.69 81 PRO A O 1
ATOM 615 N N . TRP A 1 82 ? -1.180 7.386 12.180 1.00 88.69 82 TRP A N 1
ATOM 616 C CA . TRP A 1 82 ? -0.693 6.000 12.077 1.00 88.69 82 TRP A CA 1
ATOM 617 C C . TRP A 1 82 ? -1.212 5.323 10.812 1.00 88.69 82 TRP A C 1
ATOM 619 O O . TRP A 1 82 ? -0.481 4.577 10.167 1.00 88.69 82 TRP A O 1
ATOM 629 N N . LEU A 1 83 ? -2.457 5.618 10.437 1.00 90.50 83 LEU A N 1
ATOM 630 C CA . LEU A 1 83 ? -3.051 5.123 9.202 1.00 90.50 83 LEU A CA 1
ATOM 631 C C . LEU A 1 83 ? -2.301 5.652 7.971 1.00 90.50 83 LEU A C 1
ATOM 633 O O . LEU A 1 83 ? -2.022 4.890 7.050 1.00 90.50 83 LEU A O 1
ATOM 637 N N . GLN A 1 84 ? -1.915 6.930 7.972 1.00 91.19 84 GLN A N 1
ATOM 638 C CA . GLN A 1 84 ? -1.106 7.515 6.900 1.00 91.19 84 GLN A CA 1
ATOM 639 C C . GLN A 1 84 ? 0.268 6.855 6.791 1.00 91.19 84 GLN A C 1
ATOM 641 O O . GLN A 1 84 ? 0.685 6.513 5.690 1.00 91.19 84 GLN A O 1
ATOM 646 N N . GLN A 1 85 ? 0.948 6.615 7.917 1.00 90.94 85 GLN A N 1
ATOM 647 C CA . GLN A 1 85 ? 2.225 5.891 7.913 1.00 90.94 85 GLN A CA 1
ATOM 648 C C . GLN A 1 85 ? 2.077 4.457 7.401 1.00 90.94 85 GLN A C 1
ATOM 650 O O . GLN A 1 85 ? 2.930 3.982 6.656 1.00 90.94 85 GLN A O 1
ATOM 655 N N . PHE A 1 86 ? 0.994 3.773 7.780 1.00 90.44 86 PHE A N 1
ATOM 656 C CA . PHE A 1 86 ? 0.688 2.443 7.266 1.00 90.44 86 PHE A CA 1
ATOM 657 C C . PHE A 1 86 ? 0.545 2.458 5.739 1.00 90.44 86 PHE A C 1
ATOM 659 O O . PHE A 1 86 ? 1.221 1.685 5.064 1.00 90.44 86 PHE A O 1
ATOM 666 N N . TRP A 1 87 ? -0.273 3.361 5.189 1.00 89.88 87 TRP A N 1
ATOM 667 C CA . TRP A 1 87 ? -0.471 3.447 3.740 1.00 89.88 87 TRP A CA 1
ATOM 668 C C . TRP A 1 87 ? 0.780 3.878 2.991 1.00 89.88 87 TRP A C 1
ATOM 670 O O . TRP A 1 87 ? 1.028 3.363 1.909 1.00 89.88 87 TRP A O 1
ATOM 680 N N . GLN A 1 88 ? 1.596 4.748 3.583 1.00 90.19 88 GLN A N 1
ATOM 681 C CA . GLN A 1 88 ? 2.894 5.093 3.019 1.00 90.19 88 GLN A CA 1
ATOM 682 C C . GLN A 1 88 ? 3.812 3.866 2.929 1.00 90.19 88 GLN A C 1
ATOM 684 O O . GLN A 1 88 ? 4.421 3.641 1.894 1.00 90.19 88 GLN A O 1
ATOM 689 N N . GLY A 1 89 ? 3.851 3.018 3.960 1.00 88.00 89 GLY A N 1
ATOM 690 C CA . GLY A 1 89 ? 4.623 1.772 3.908 1.00 88.00 89 GLY A CA 1
ATOM 691 C C . GLY A 1 89 ? 4.090 0.751 2.893 1.00 88.00 89 GLY A C 1
ATOM 692 O O . GLY A 1 89 ? 4.865 -0.031 2.346 1.00 88.00 89 GLY A O 1
ATOM 693 N N . VAL A 1 90 ? 2.778 0.744 2.633 1.00 86.88 90 VAL A N 1
ATOM 694 C CA . VAL A 1 90 ? 2.176 -0.068 1.559 1.00 86.88 90 VAL A CA 1
ATOM 695 C C . VAL A 1 90 ? 2.563 0.475 0.182 1.00 86.88 90 VAL A C 1
ATOM 697 O O . VAL A 1 90 ? 2.892 -0.312 -0.699 1.00 86.88 90 VAL A O 1
ATOM 700 N N . ASP A 1 91 ? 2.556 1.795 0.002 1.00 84.62 91 ASP A N 1
ATOM 701 C CA . ASP A 1 91 ? 2.973 2.458 -1.240 1.00 84.62 91 ASP A CA 1
ATOM 702 C C . ASP A 1 91 ? 4.457 2.185 -1.538 1.00 84.62 91 ASP A C 1
ATOM 704 O O . ASP A 1 91 ? 4.805 1.712 -2.622 1.00 84.62 91 ASP A O 1
ATOM 708 N N . ASP A 1 92 ? 5.308 2.307 -0.514 1.00 83.25 92 ASP A N 1
ATOM 709 C CA . ASP A 1 92 ? 6.736 1.981 -0.583 1.00 83.25 92 ASP A CA 1
ATOM 710 C C . ASP A 1 92 ? 6.986 0.533 -1.050 1.00 83.25 92 ASP A C 1
ATOM 712 O O . ASP A 1 92 ? 8.023 0.256 -1.650 1.00 83.25 92 ASP A O 1
ATOM 716 N N . LEU A 1 93 ? 6.066 -0.413 -0.801 1.00 79.12 93 LEU A N 1
ATOM 717 C CA . LEU A 1 93 ? 6.195 -1.800 -1.271 1.00 79.12 93 LEU A CA 1
ATOM 718 C C . LEU A 1 93 ? 6.028 -1.916 -2.791 1.00 79.12 93 LEU A C 1
ATOM 720 O O . LEU A 1 93 ? 6.675 -2.764 -3.407 1.00 79.12 93 LEU A O 1
ATOM 724 N N . TYR A 1 94 ? 5.161 -1.098 -3.389 1.00 73.06 94 TYR A N 1
ATOM 725 C CA . TYR A 1 94 ? 4.964 -1.074 -4.839 1.00 73.06 94 TYR A CA 1
ATOM 726 C C . TYR A 1 94 ? 6.111 -0.364 -5.557 1.00 73.06 94 TYR A C 1
ATOM 728 O O . TYR A 1 94 ? 6.481 -0.781 -6.655 1.00 73.06 94 TYR A O 1
ATOM 736 N N . ASP A 1 95 ? 6.710 0.633 -4.909 1.00 70.00 95 ASP A N 1
ATOM 737 C CA . ASP A 1 95 ? 7.924 1.300 -5.387 1.00 70.00 95 ASP A CA 1
ATOM 738 C C . ASP A 1 95 ? 9.204 0.498 -5.086 1.00 70.00 95 ASP A C 1
ATOM 740 O O . ASP A 1 95 ? 10.260 0.729 -5.686 1.00 70.00 95 ASP A O 1
ATOM 744 N N . ALA A 1 96 ? 9.142 -0.470 -4.169 1.00 67.00 96 ALA A N 1
ATOM 745 C CA . ALA A 1 96 ? 10.285 -1.298 -3.828 1.00 67.00 96 ALA A CA 1
ATOM 746 C C . ALA A 1 96 ? 10.659 -2.226 -4.989 1.00 67.00 96 ALA A C 1
ATOM 748 O O . ALA A 1 96 ? 9.906 -3.104 -5.413 1.00 67.00 96 ALA A O 1
ATOM 749 N N . GLN A 1 97 ? 11.906 -2.107 -5.449 1.00 62.97 97 GLN A N 1
ATOM 750 C CA . GLN A 1 97 ? 12.481 -3.053 -6.395 1.00 62.97 97 GLN A CA 1
ATOM 751 C C . GLN A 1 97 ? 12.666 -4.417 -5.704 1.00 62.97 97 GLN A C 1
ATOM 753 O O . GLN A 1 97 ? 13.643 -4.648 -4.989 1.00 62.97 97 GLN A O 1
ATOM 758 N N . LEU A 1 98 ? 11.716 -5.335 -5.915 1.00 64.94 98 LEU A N 1
ATOM 759 C CA . LEU A 1 98 ? 11.721 -6.678 -5.309 1.00 64.94 98 LEU A CA 1
ATOM 760 C C . LEU A 1 98 ? 12.867 -7.573 -5.817 1.00 64.94 98 LEU A C 1
ATOM 762 O O . LEU A 1 98 ? 13.162 -8.609 -5.224 1.00 64.94 98 LEU A O 1
ATOM 766 N N . ILE A 1 99 ? 13.535 -7.166 -6.900 1.00 62.38 99 ILE A N 1
ATOM 767 C CA . ILE A 1 99 ? 14.727 -7.813 -7.450 1.00 62.38 99 ILE A CA 1
ATOM 768 C C . ILE A 1 99 ? 15.924 -6.915 -7.154 1.00 62.38 99 ILE A C 1
ATOM 770 O O . ILE A 1 99 ? 16.017 -5.805 -7.674 1.00 62.38 99 ILE A O 1
ATOM 774 N N . SER A 1 100 ? 16.873 -7.385 -6.340 1.00 60.66 100 SER A N 1
ATOM 775 C CA . SER A 1 100 ? 18.062 -6.580 -6.072 1.00 60.66 100 SER A CA 1
ATOM 776 C C . SER A 1 100 ? 18.904 -6.446 -7.337 1.00 60.66 100 SER A C 1
ATOM 778 O O . SER A 1 100 ? 19.442 -7.422 -7.854 1.00 60.66 100 SER A O 1
ATOM 780 N N . THR A 1 101 ? 19.081 -5.219 -7.811 1.00 66.19 101 THR A N 1
ATOM 781 C CA . THR A 1 101 ? 20.043 -4.886 -8.871 1.00 66.19 101 THR A CA 1
ATOM 782 C C . THR A 1 101 ? 21.479 -4.791 -8.343 1.00 66.19 101 THR A C 1
ATOM 784 O O . THR A 1 101 ? 22.420 -4.673 -9.124 1.00 66.19 101 THR A O 1
ATOM 787 N N . ASN A 1 102 ? 21.669 -4.881 -7.019 1.00 64.19 102 ASN A N 1
ATOM 788 C CA . ASN A 1 102 ? 22.971 -4.861 -6.366 1.00 64.19 102 ASN A CA 1
ATOM 789 C C . ASN A 1 102 ? 23.539 -6.290 -6.231 1.00 64.19 102 ASN A C 1
ATOM 791 O O . ASN A 1 102 ? 23.026 -7.063 -5.415 1.00 64.19 102 ASN A O 1
ATOM 795 N N . PRO A 1 103 ? 24.647 -6.623 -6.926 1.00 70.81 103 PRO A N 1
ATOM 796 C CA . PRO A 1 103 ? 25.260 -7.950 -6.862 1.00 70.81 103 PRO A CA 1
ATOM 797 C C . PRO A 1 103 ? 25.649 -8.395 -5.447 1.00 70.81 103 PRO A C 1
ATOM 799 O O . PRO A 1 103 ? 25.618 -9.582 -5.140 1.00 70.81 103 PRO A O 1
ATOM 802 N N . ALA A 1 104 ? 25.974 -7.455 -4.553 1.00 74.88 104 ALA A N 1
ATOM 803 C CA . ALA A 1 104 ? 26.351 -7.759 -3.170 1.00 74.88 104 ALA A CA 1
ATOM 804 C C . ALA A 1 104 ? 25.183 -8.280 -2.311 1.00 74.88 104 ALA A C 1
ATOM 806 O O . ALA A 1 104 ? 25.407 -8.820 -1.229 1.00 74.88 104 ALA A O 1
ATOM 807 N N . ASN A 1 105 ? 23.939 -8.107 -2.765 1.00 68.25 105 ASN A N 1
ATOM 808 C CA . ASN A 1 105 ? 22.742 -8.562 -2.060 1.00 68.25 105 ASN A CA 1
ATOM 809 C C . ASN A 1 105 ? 22.152 -9.849 -2.654 1.00 68.25 105 ASN A C 1
ATOM 811 O O . ASN A 1 105 ? 21.216 -10.396 -2.075 1.00 68.25 105 ASN A O 1
ATOM 815 N N . HIS A 1 106 ? 22.706 -10.363 -3.759 1.00 69.00 106 HIS A N 1
ATOM 816 C CA . HIS A 1 106 ? 22.235 -11.600 -4.394 1.00 69.00 106 HIS A CA 1
ATOM 817 C C . HIS A 1 106 ? 22.402 -12.820 -3.484 1.00 69.00 106 HIS A C 1
ATOM 819 O O . HIS A 1 106 ? 21.480 -13.620 -3.394 1.00 69.00 106 HIS A O 1
ATOM 825 N N . GLU A 1 107 ? 23.487 -12.904 -2.703 1.00 68.56 107 GLU A N 1
ATOM 826 C CA . GLU A 1 107 ? 23.675 -13.980 -1.707 1.00 68.56 107 GLU A CA 1
ATOM 827 C C . GLU A 1 107 ? 22.591 -14.004 -0.614 1.00 68.56 107 GLU A C 1
ATOM 829 O O . GLU A 1 107 ? 22.392 -15.025 0.038 1.00 68.56 107 GLU A O 1
ATOM 834 N N . ARG A 1 108 ? 21.885 -12.887 -0.386 1.00 63.44 108 ARG A N 1
ATOM 835 C CA . ARG A 1 108 ? 20.822 -12.794 0.627 1.00 63.44 108 ARG A CA 1
ATOM 836 C C . ARG A 1 108 ? 19.437 -13.145 0.092 1.00 63.44 108 ARG A C 1
ATOM 838 O O . ARG A 1 108 ? 18.529 -13.327 0.898 1.00 63.44 108 ARG A O 1
ATOM 845 N N . MET A 1 109 ? 19.265 -13.205 -1.228 1.00 58.56 109 MET A N 1
ATOM 846 C CA . MET A 1 109 ? 17.968 -13.460 -1.864 1.00 58.56 109 MET A CA 1
ATOM 847 C C . MET A 1 109 ? 17.683 -14.952 -2.114 1.00 58.56 109 MET A C 1
ATOM 849 O O . MET A 1 109 ? 16.545 -15.281 -2.444 1.00 58.56 109 MET A O 1
ATOM 853 N N . GLY A 1 110 ? 18.652 -15.840 -1.850 1.00 50.94 110 GLY A N 1
ATOM 854 C CA . GLY A 1 110 ? 18.498 -17.300 -1.937 1.00 50.94 110 GLY A CA 1
ATOM 855 C C . GLY A 1 110 ? 19.351 -17.931 -3.022 1.00 50.94 110 GLY A C 1
ATOM 856 O O . GLY A 1 110 ? 19.196 -17.532 -4.195 1.00 50.94 110 GLY A O 1
#

Secondary structure (DSSP, 8-state):
--SHHHHHHHHHHHHHHHHHHHHHHHHTTT-----TT-----TTT-SEEEEEETTEEEEEEEES-TTTPEEEETTEE--HHHHHHHHHHHHHHHHS-SS---GGGHHHH-

Foldseek 3Di:
DDDPVVVVVVVVVVVVVVVVVVVVVVVPPDPQPQPPPPPQDAPLPDQKDWDDDPHDIWIWGWDDHSVDTFIDTPNHTDDVVVVVVVRVVSVVVSVDSPDDPDPVCPVVVD